Protein AF-A0A8T3M8A7-F1 (afdb_monomer_lite)

Foldseek 3Di:
DLVVVLVCCVDDVVVVVVVVDDPVVSVVVNVQSVVCVVPVDDDDPDPPDDDDDPPPD

Sequence (57 aa):
GLGRVRDALDADLGAALRTLLGGTEICATVRRVDALLASGRFPLPSPTWPAIPWPPF

Structure (mmCIF, N/CA/C/O backbone):
data_AF-A0A8T3M8A7-F1
#
_entry.id   AF-A0A8T3M8A7-F1
#
loop_
_atom_site.group_PDB
_atom_site.id
_atom_site.type_symbol
_atom_site.label_atom_id
_atom_site.label_alt_id
_atom_site.label_comp_id
_atom_si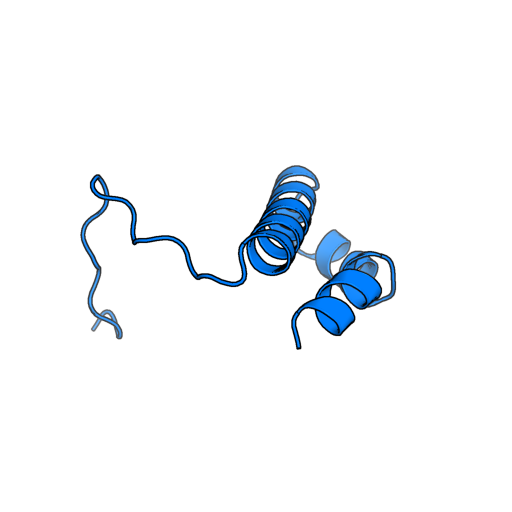te.label_asym_id
_atom_site.label_entity_id
_atom_site.label_seq_id
_atom_site.pdbx_PDB_ins_code
_atom_site.Cartn_x
_atom_site.Cartn_y
_atom_site.Cartn_z
_atom_site.occupancy
_atom_site.B_iso_or_equiv
_atom_site.auth_seq_id
_atom_site.auth_comp_id
_atom_site.auth_asym_id
_atom_site.auth_atom_id
_atom_site.pdbx_PDB_model_num
ATOM 1 N N . GLY A 1 1 ? -11.383 5.900 -3.652 1.00 89.75 1 GLY A N 1
ATOM 2 C CA . GLY A 1 1 ? -10.900 5.458 -2.329 1.00 89.75 1 GLY A CA 1
ATOM 3 C C . GLY A 1 1 ? -9.883 4.345 -2.491 1.00 89.75 1 GLY A C 1
ATOM 4 O O . GLY A 1 1 ? -9.586 3.988 -3.627 1.00 89.75 1 GLY A O 1
ATOM 5 N N . LEU A 1 2 ? -9.377 3.795 -1.385 1.00 94.75 2 LEU A N 1
ATOM 6 C CA . LEU A 1 2 ? -8.340 2.750 -1.387 1.00 94.75 2 LEU A CA 1
ATOM 7 C C . LEU A 1 2 ? -8.726 1.476 -2.162 1.00 94.75 2 LEU A C 1
ATOM 9 O O . LEU A 1 2 ? -7.839 0.860 -2.734 1.00 94.75 2 LEU A O 1
ATOM 13 N N . GLY A 1 3 ? -10.016 1.127 -2.272 1.00 97.06 3 GLY A N 1
ATOM 14 C CA . GLY A 1 3 ? -10.454 -0.045 -3.051 1.00 97.06 3 GLY A CA 1
ATOM 15 C C . GLY A 1 3 ? -10.052 0.050 -4.526 1.00 97.06 3 GLY A C 1
ATOM 16 O O . GLY A 1 3 ? -9.406 -0.841 -5.052 1.00 97.06 3 GLY A O 1
ATOM 17 N N . ARG A 1 4 ? -10.266 1.219 -5.146 1.00 98.00 4 ARG A N 1
ATOM 18 C CA . ARG A 1 4 ? -9.816 1.482 -6.524 1.00 98.00 4 ARG A CA 1
ATOM 19 C C . ARG A 1 4 ? -8.296 1.356 -6.675 1.00 98.00 4 ARG A C 1
ATOM 21 O O . ARG A 1 4 ? -7.816 0.913 -7.709 1.00 98.00 4 ARG A O 1
ATOM 28 N N . VAL A 1 5 ? -7.540 1.789 -5.663 1.00 97.31 5 VAL A N 1
ATOM 29 C CA . VAL A 1 5 ? -6.074 1.662 -5.672 1.00 97.31 5 VAL A CA 1
ATOM 30 C C . VAL A 1 5 ? -5.680 0.191 -5.593 1.00 97.31 5 VAL A C 1
ATOM 32 O O . VAL A 1 5 ? -4.775 -0.224 -6.308 1.00 97.31 5 VAL A O 1
ATOM 35 N N . ARG A 1 6 ? -6.378 -0.604 -4.775 1.00 98.06 6 ARG A N 1
ATOM 36 C CA . ARG A 1 6 ? -6.142 -2.043 -4.673 1.00 98.06 6 ARG A CA 1
ATOM 37 C C . ARG A 1 6 ? -6.380 -2.752 -6.000 1.00 98.06 6 ARG A C 1
ATOM 39 O O . ARG A 1 6 ? -5.503 -3.504 -6.413 1.00 98.06 6 ARG A O 1
ATOM 46 N N . ASP A 1 7 ? -7.493 -2.462 -6.665 1.00 98.31 7 ASP A N 1
ATOM 47 C CA . ASP A 1 7 ? -7.815 -3.043 -7.972 1.00 98.31 7 ASP A CA 1
ATOM 48 C C . ASP A 1 7 ? -6.766 -2.640 -9.021 1.00 98.31 7 ASP A C 1
ATOM 50 O O . ASP A 1 7 ? -6.269 -3.471 -9.776 1.00 98.31 7 ASP A O 1
ATOM 54 N N . ALA A 1 8 ? -6.349 -1.369 -9.023 1.00 98.19 8 ALA A N 1
ATOM 55 C CA . ALA A 1 8 ? -5.324 -0.877 -9.940 1.00 98.19 8 ALA A CA 1
ATOM 56 C C . ALA A 1 8 ? -3.946 -1.527 -9.706 1.00 98.19 8 ALA A C 1
ATOM 58 O O . ALA A 1 8 ? -3.199 -1.725 -10.666 1.00 98.19 8 ALA A O 1
ATOM 59 N N . LEU A 1 9 ? -3.600 -1.876 -8.460 1.00 97.81 9 LEU A N 1
ATOM 60 C CA . LEU A 1 9 ? -2.353 -2.581 -8.126 1.00 97.81 9 LEU A CA 1
ATOM 61 C C . LEU A 1 9 ? -2.289 -3.997 -8.722 1.00 97.81 9 LEU A C 1
ATOM 63 O O . LEU A 1 9 ? -1.186 -4.485 -8.966 1.00 97.81 9 LEU A O 1
ATOM 67 N N . ASP A 1 10 ? -3.432 -4.627 -9.006 1.00 96.75 10 ASP A N 1
ATOM 68 C CA . ASP A 1 10 ? -3.490 -5.902 -9.738 1.00 96.75 10 ASP A CA 1
ATOM 69 C C . ASP A 1 10 ? -3.548 -5.709 -11.266 1.00 96.75 10 ASP A C 1
ATOM 71 O O . ASP A 1 10 ? -3.420 -6.674 -12.017 1.00 96.75 10 ASP A O 1
ATOM 75 N N . ALA A 1 11 ? -3.672 -4.462 -11.730 1.00 97.31 11 ALA A N 1
ATOM 76 C CA . ALA A 1 11 ? -3.773 -4.077 -13.134 1.00 97.31 11 ALA A CA 1
ATOM 77 C C . ALA A 1 1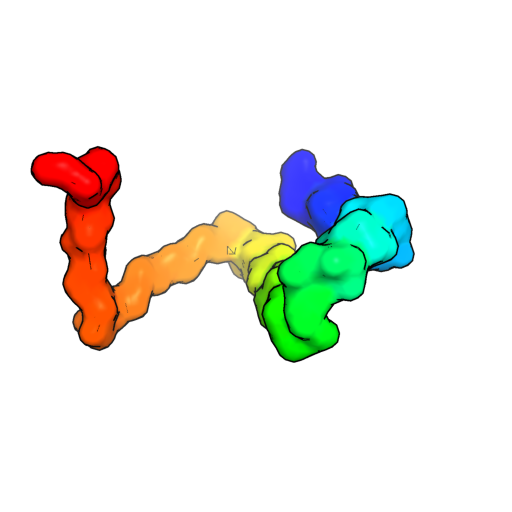1 ? -2.614 -3.139 -13.549 1.00 97.31 11 ALA A C 1
ATOM 79 O O . ALA A 1 11 ? -1.446 -3.374 -13.216 1.00 97.31 11 ALA A O 1
ATOM 80 N N . ASP A 1 12 ? -2.930 -2.076 -14.293 1.00 97.62 12 ASP A N 1
ATOM 81 C CA . ASP A 1 12 ? -1.953 -1.211 -14.964 1.00 97.62 12 ASP A CA 1
ATOM 82 C C . ASP A 1 12 ? -1.008 -0.493 -13.998 1.00 97.62 12 ASP A C 1
ATOM 84 O O . ASP A 1 12 ? 0.177 -0.335 -14.294 1.00 97.62 12 ASP A O 1
ATOM 88 N N . LEU A 1 13 ? -1.487 -0.098 -12.812 1.00 97.25 13 LEU A N 1
ATOM 89 C CA . LEU A 1 13 ? -0.630 0.543 -11.814 1.00 97.25 13 LEU A CA 1
ATOM 90 C C . LEU A 1 13 ? 0.411 -0.445 -11.281 1.00 97.25 13 LEU A C 1
ATOM 92 O O . LEU A 1 13 ? 1.579 -0.088 -11.142 1.00 97.25 13 LEU A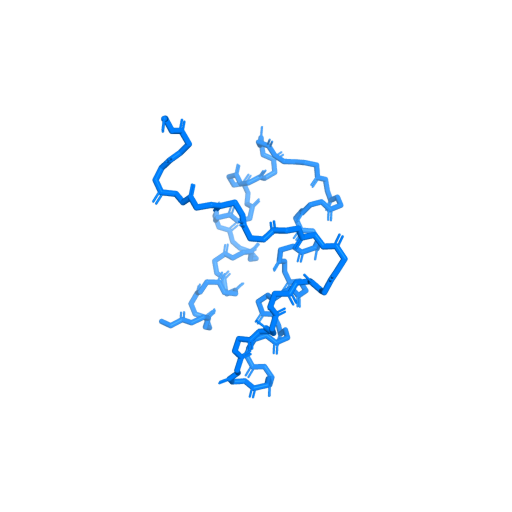 O 1
ATOM 96 N N . GLY A 1 14 ? 0.018 -1.693 -11.019 1.00 97.31 14 GLY A N 1
ATOM 97 C CA . GLY A 1 14 ? 0.957 -2.743 -10.628 1.00 97.31 14 GLY A CA 1
ATOM 98 C C . GLY A 1 14 ? 2.015 -2.995 -11.697 1.00 97.31 14 GLY A C 1
ATOM 99 O O . GLY A 1 14 ? 3.196 -3.119 -11.380 1.00 97.31 14 GLY A O 1
ATOM 100 N N . ALA A 1 15 ? 1.610 -3.029 -12.969 1.00 97.31 15 ALA A N 1
ATOM 101 C CA . ALA A 1 15 ? 2.532 -3.176 -14.093 1.00 97.31 15 ALA A CA 1
ATOM 102 C C . ALA A 1 15 ? 3.511 -1.999 -14.197 1.00 97.31 15 ALA A C 1
ATOM 104 O O . ALA A 1 15 ? 4.713 -2.227 -14.323 1.00 97.31 15 ALA A O 1
ATOM 105 N N . ALA A 1 16 ? 3.021 -0.766 -14.066 1.00 98.00 16 ALA A N 1
ATOM 106 C CA . ALA A 1 16 ? 3.857 0.428 -14.075 1.00 98.00 16 ALA A CA 1
ATOM 107 C C . ALA A 1 16 ? 4.843 0.452 -12.897 1.00 98.00 16 ALA A C 1
ATOM 109 O O . ALA A 1 16 ? 6.016 0.745 -13.085 1.00 98.00 16 ALA A O 1
ATOM 110 N N . LEU A 1 17 ? 4.417 0.089 -11.685 1.00 97.81 17 LEU A N 1
ATOM 111 C CA . LEU A 1 17 ? 5.304 0.076 -10.517 1.00 97.81 17 LEU A CA 1
ATOM 112 C C . LEU A 1 17 ? 6.391 -0.999 -10.607 1.00 97.81 17 LEU A C 1
ATOM 114 O O . LEU A 1 17 ? 7.494 -0.767 -10.123 1.00 97.81 17 LEU A O 1
ATOM 118 N N . ARG A 1 18 ? 6.134 -2.138 -11.265 1.00 97.00 18 ARG A N 1
ATOM 119 C CA . ARG A 1 18 ? 7.156 -3.178 -11.508 1.00 97.00 18 ARG A CA 1
ATOM 120 C C . ARG A 1 18 ? 8.331 -2.700 -12.357 1.00 97.00 18 ARG A C 1
ATOM 122 O O . ARG A 1 18 ? 9.373 -3.344 -12.320 1.00 97.00 18 ARG A O 1
ATOM 129 N N . THR A 1 19 ? 8.194 -1.602 -13.100 1.00 97.69 19 THR A N 1
ATOM 130 C CA . THR A 1 19 ? 9.316 -1.020 -13.856 1.00 97.69 19 THR A CA 1
ATOM 131 C C . THR A 1 19 ? 10.176 -0.075 -13.012 1.00 97.69 19 THR A C 1
ATOM 133 O O . THR A 1 19 ? 11.284 0.256 -13.424 1.00 97.69 19 THR A O 1
ATOM 136 N N . LEU A 1 20 ? 9.686 0.343 -11.837 1.00 98.00 20 LEU A N 1
ATOM 137 C CA . LEU A 1 20 ? 10.319 1.348 -10.973 1.00 98.00 20 LEU A CA 1
ATOM 138 C C . LEU A 1 20 ? 10.764 0.794 -9.615 1.00 98.00 20 LEU A C 1
ATOM 140 O O . LEU A 1 20 ? 11.690 1.331 -9.014 1.00 98.00 20 LEU A O 1
ATOM 144 N N . LEU A 1 21 ? 10.087 -0.242 -9.120 1.00 97.69 21 LEU A N 1
ATOM 145 C CA . LEU A 1 21 ? 10.241 -0.781 -7.772 1.00 97.69 21 LEU A CA 1
ATOM 146 C C . LEU A 1 21 ? 10.616 -2.261 -7.796 1.00 97.69 21 LEU A C 1
ATOM 148 O O . LEU A 1 21 ? 10.244 -3.016 -8.699 1.00 97.69 21 LEU A O 1
ATOM 152 N N . GLY A 1 22 ? 11.289 -2.699 -6.737 1.00 97.69 22 GLY A N 1
ATOM 153 C CA . GLY A 1 22 ? 11.541 -4.108 -6.476 1.00 97.69 22 GLY A CA 1
ATOM 154 C C . GLY A 1 22 ? 10.267 -4.862 -6.088 1.00 97.69 22 GLY A C 1
ATOM 155 O O . GLY A 1 22 ? 9.327 -4.314 -5.508 1.00 97.69 22 GLY A O 1
ATOM 156 N N . GLY A 1 23 ? 10.246 -6.175 -6.339 1.00 96.94 23 GLY A N 1
ATOM 157 C CA . GLY A 1 23 ? 9.091 -7.019 -6.007 1.00 96.94 23 GLY A CA 1
ATOM 158 C C . GLY A 1 23 ? 8.703 -6.969 -4.523 1.00 96.94 23 GLY A C 1
ATOM 159 O O . GLY A 1 23 ? 7.521 -6.969 -4.188 1.00 96.94 23 GLY A O 1
ATOM 160 N N . THR A 1 24 ? 9.682 -6.848 -3.623 1.00 98.00 24 THR A N 1
ATOM 161 C CA . THR A 1 24 ? 9.446 -6.710 -2.177 1.00 98.00 24 THR A CA 1
ATOM 162 C C . THR A 1 24 ? 8.710 -5.416 -1.825 1.00 98.00 24 THR A C 1
ATOM 164 O O . THR A 1 24 ? 7.823 -5.432 -0.972 1.00 98.00 24 THR A O 1
ATOM 167 N N . GLU A 1 25 ? 9.022 -4.311 -2.498 1.00 98.00 25 GLU A N 1
ATOM 168 C CA . GLU A 1 25 ? 8.387 -3.005 -2.292 1.00 98.00 25 GLU A CA 1
ATOM 169 C C . GLU A 1 25 ? 6.946 -3.002 -2.805 1.00 98.00 25 GLU A C 1
ATOM 171 O O . GLU A 1 25 ? 6.047 -2.456 -2.158 1.00 98.00 25 GLU A O 1
ATOM 176 N N . ILE A 1 26 ? 6.693 -3.692 -3.916 1.00 97.44 26 ILE A N 1
ATOM 177 C CA . ILE A 1 26 ? 5.347 -3.863 -4.473 1.00 97.44 26 ILE A CA 1
ATOM 178 C C . ILE A 1 26 ? 4.495 -4.706 -3.530 1.00 97.44 26 ILE A C 1
ATOM 180 O O . ILE A 1 26 ? 3.412 -4.275 -3.134 1.00 97.44 26 ILE A O 1
ATOM 184 N N . CYS A 1 27 ? 5.013 -5.848 -3.072 1.00 97.25 27 CYS A N 1
ATOM 185 C CA . CYS A 1 27 ? 4.349 -6.667 -2.059 1.00 97.25 27 CYS A CA 1
ATOM 186 C C . CYS A 1 27 ? 4.071 -5.866 -0.777 1.00 97.25 27 CYS A C 1
ATOM 188 O O . CYS A 1 27 ? 2.986 -5.963 -0.202 1.00 97.25 27 CYS A O 1
ATOM 190 N N . ALA A 1 28 ? 5.018 -5.039 -0.328 1.00 97.19 28 ALA A N 1
ATOM 191 C CA . ALA A 1 28 ? 4.827 -4.176 0.835 1.00 97.19 28 ALA A CA 1
ATOM 192 C C . ALA A 1 28 ? 3.754 -3.098 0.603 1.00 97.19 28 ALA A C 1
ATOM 194 O O . ALA A 1 28 ? 3.038 -2.732 1.537 1.00 97.19 28 ALA A O 1
ATOM 195 N N . THR A 1 29 ? 3.624 -2.593 -0.622 1.00 96.56 29 THR A N 1
ATOM 196 C CA . THR A 1 29 ? 2.592 -1.620 -1.005 1.00 96.56 29 THR A CA 1
ATOM 197 C C . THR A 1 29 ? 1.206 -2.255 -0.991 1.00 96.56 29 THR A C 1
ATOM 199 O O . THR A 1 29 ? 0.314 -1.730 -0.325 1.00 96.56 29 THR A O 1
ATOM 202 N N . VAL A 1 30 ? 1.046 -3.424 -1.622 1.00 97.94 30 VAL A N 1
ATOM 203 C CA . VAL A 1 30 ? -0.210 -4.197 -1.610 1.00 97.94 30 VAL A CA 1
ATOM 204 C C . VAL A 1 30 ? -0.650 -4.484 -0.175 1.00 97.94 30 VAL A C 1
ATOM 206 O O . VAL A 1 30 ? -1.750 -4.104 0.221 1.00 97.94 30 VAL A O 1
ATOM 209 N N . ARG A 1 31 ? 0.254 -5.017 0.657 1.00 97.69 31 ARG A N 1
ATOM 210 C CA . ARG A 1 31 ? -0.032 -5.310 2.071 1.00 97.69 31 ARG A CA 1
ATOM 211 C C . ARG A 1 31 ? -0.481 -4.085 2.869 1.00 97.69 31 ARG A C 1
ATOM 213 O O . ARG A 1 31 ? -1.333 -4.212 3.744 1.00 97.69 31 ARG A O 1
ATOM 220 N N . ARG A 1 32 ? 0.090 -2.903 2.606 1.00 96.44 32 ARG A N 1
ATOM 221 C CA . ARG A 1 32 ? -0.337 -1.660 3.272 1.00 96.44 32 ARG A CA 1
ATOM 222 C C . ARG A 1 32 ? -1.737 -1.246 2.845 1.00 96.44 32 ARG A C 1
ATOM 224 O O . ARG A 1 32 ? -2.522 -0.853 3.702 1.00 96.44 32 ARG A O 1
ATOM 231 N N . VAL A 1 33 ? -2.054 -1.339 1.555 1.00 97.50 33 VAL A N 1
ATOM 232 C CA . VAL A 1 33 ? -3.399 -1.036 1.048 1.00 97.50 33 VAL A CA 1
ATOM 233 C C . VAL A 1 33 ? -4.433 -1.976 1.666 1.00 97.50 33 VAL A C 1
ATOM 235 O O . VAL A 1 33 ? -5.441 -1.493 2.183 1.00 97.50 33 VAL A O 1
ATOM 238 N N . ASP A 1 34 ? -4.154 -3.279 1.702 1.00 97.94 34 ASP A N 1
ATOM 239 C CA . ASP A 1 34 ? -5.042 -4.275 2.315 1.00 97.94 34 ASP A CA 1
ATOM 240 C C . ASP A 1 34 ? -5.272 -3.986 3.808 1.00 97.94 34 ASP A C 1
ATOM 242 O O . ASP A 1 34 ? -6.408 -3.983 4.282 1.00 97.94 34 ASP A O 1
ATOM 246 N N . ALA A 1 35 ? -4.211 -3.661 4.553 1.00 96.88 35 ALA A N 1
ATOM 247 C CA . ALA A 1 35 ? -4.317 -3.320 5.972 1.00 96.88 35 ALA A CA 1
ATOM 248 C C . ALA A 1 35 ? -5.139 -2.042 6.221 1.00 96.88 35 ALA A C 1
ATOM 250 O O . ALA A 1 35 ? -5.923 -1.979 7.173 1.00 96.88 35 ALA A O 1
ATOM 251 N N . LEU A 1 36 ? -4.982 -1.020 5.374 1.00 96.88 36 LEU A N 1
ATOM 252 C CA . LEU A 1 36 ? -5.761 0.218 5.461 1.00 96.88 36 LEU A CA 1
ATOM 253 C C . LEU A 1 36 ? -7.238 -0.016 5.131 1.00 96.88 36 LEU A C 1
ATOM 255 O O . LEU A 1 36 ? -8.101 0.558 5.791 1.00 96.88 36 LEU A O 1
ATOM 259 N N . LEU A 1 37 ? -7.539 -0.871 4.151 1.00 97.56 37 LEU A N 1
ATOM 260 C CA . LEU A 1 37 ? -8.912 -1.260 3.824 1.00 97.56 37 LEU A CA 1
ATOM 261 C C . LEU A 1 37 ? -9.571 -2.046 4.959 1.00 97.56 37 LEU A C 1
ATOM 263 O O . LEU A 1 37 ? -10.720 -1.772 5.292 1.00 97.56 37 LEU A O 1
ATOM 267 N N . ALA A 1 38 ? -8.841 -2.978 5.574 1.00 97.62 38 ALA A N 1
ATOM 268 C CA . ALA A 1 38 ? -9.349 -3.796 6.672 1.00 97.62 38 ALA A CA 1
ATOM 269 C C . ALA A 1 38 ? -9.573 -2.992 7.964 1.00 97.62 38 ALA A C 1
ATOM 271 O O . ALA A 1 38 ? -10.565 -3.194 8.659 1.00 97.62 38 ALA A O 1
ATOM 272 N N . SER A 1 39 ? -8.651 -2.086 8.305 1.00 96.56 39 SER A N 1
ATOM 273 C CA . SER A 1 39 ? -8.713 -1.322 9.560 1.00 96.56 39 SER A CA 1
ATOM 274 C C . SER A 1 39 ? -9.506 -0.019 9.456 1.00 96.56 39 SER A C 1
ATOM 276 O O . SER A 1 39 ? -10.019 0.466 10.467 1.00 96.56 39 SER A O 1
ATOM 278 N N . GLY A 1 40 ? -9.562 0.584 8.265 1.00 96.06 40 GLY A N 1
ATOM 279 C CA . GLY A 1 40 ? -10.125 1.915 8.046 1.00 96.06 40 GLY A CA 1
ATOM 280 C C . GLY A 1 40 ? -9.375 3.037 8.774 1.00 96.06 40 GLY A C 1
ATOM 281 O O . GLY A 1 40 ? -9.946 4.106 8.982 1.00 96.06 40 GLY A O 1
ATOM 282 N N . ARG A 1 41 ? -8.130 2.810 9.220 1.00 93.50 41 ARG A N 1
ATOM 283 C CA . ARG A 1 41 ? -7.356 3.766 10.032 1.00 93.50 41 ARG A CA 1
ATOM 2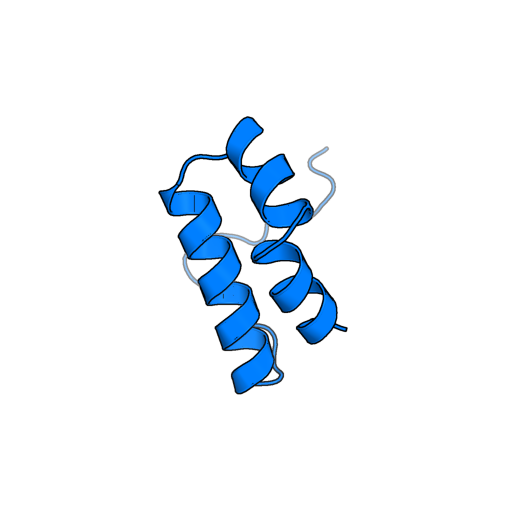84 C C . ARG A 1 41 ? -5.908 3.833 9.568 1.00 93.50 41 ARG A C 1
ATOM 286 O O . ARG A 1 41 ? -5.307 2.812 9.253 1.00 93.50 41 ARG A O 1
ATOM 293 N N . PHE A 1 42 ? -5.329 5.032 9.583 1.00 90.62 42 PHE A N 1
ATOM 294 C CA . PHE A 1 42 ? -3.902 5.196 9.319 1.00 90.62 42 PHE A CA 1
ATOM 295 C C . PHE A 1 42 ? -3.061 4.736 10.519 1.00 90.62 42 PHE A C 1
ATOM 297 O O . PHE A 1 42 ? -3.450 4.992 11.663 1.00 90.62 42 PHE A O 1
ATOM 304 N N . PRO A 1 43 ? -1.921 4.060 10.280 1.00 87.31 43 PRO A N 1
ATOM 305 C CA . PRO A 1 43 ? -1.016 3.678 11.353 1.00 87.31 43 PRO A CA 1
ATOM 306 C C . PRO A 1 43 ? -0.400 4.920 12.001 1.00 87.31 43 PRO A C 1
ATOM 308 O O . PRO A 1 43 ? -0.196 5.945 11.348 1.00 87.31 43 PRO A O 1
ATOM 311 N N . LEU A 1 44 ? -0.062 4.803 13.285 1.00 87.31 44 LEU A N 1
ATOM 312 C CA . LEU A 1 44 ? 0.755 5.811 13.951 1.00 87.31 44 LEU A CA 1
ATOM 313 C C . LEU A 1 44 ? 2.172 5.826 13.347 1.00 87.31 44 LEU A C 1
ATOM 315 O O . LEU A 1 44 ? 2.657 4.777 12.906 1.00 87.31 44 LEU A O 1
ATOM 319 N N . PRO A 1 45 ? 2.851 6.988 13.334 1.00 82.69 45 PRO A N 1
ATOM 320 C CA . PRO A 1 45 ? 4.263 7.069 12.978 1.00 82.69 45 PRO A CA 1
ATOM 321 C C . PRO A 1 45 ? 5.116 6.114 13.821 1.00 82.69 45 PRO A C 1
ATOM 323 O O . PRO A 1 45 ? 4.781 5.819 14.970 1.00 82.69 45 PRO A O 1
ATOM 326 N N . SER A 1 46 ? 6.232 5.642 13.257 1.00 83.00 46 SER A N 1
ATOM 327 C CA . SER A 1 46 ? 7.163 4.788 14.000 1.00 83.00 46 SER A CA 1
ATOM 328 C C . SER A 1 46 ? 7.683 5.521 15.243 1.00 83.00 46 SER A C 1
ATOM 330 O O . SER A 1 46 ? 8.175 6.639 15.100 1.00 83.00 46 SER A O 1
ATOM 332 N N . PRO A 1 47 ? 7.659 4.907 16.441 1.00 83.12 47 PRO A N 1
ATOM 333 C CA . PRO A 1 47 ? 8.190 5.540 17.647 1.00 83.12 47 PRO A CA 1
ATOM 334 C C . PRO A 1 47 ? 9.723 5.629 17.640 1.00 83.12 47 PRO A C 1
ATOM 336 O O . PRO A 1 47 ? 10.298 6.386 18.413 1.00 83.12 47 PRO A O 1
ATOM 339 N N . THR A 1 48 ? 10.394 4.846 16.787 1.00 86.81 48 THR A N 1
ATOM 340 C CA . THR A 1 48 ? 11.862 4.764 16.719 1.00 86.81 48 THR A CA 1
ATOM 341 C C . THR A 1 48 ? 12.486 5.712 15.701 1.00 86.81 48 THR A C 1
ATOM 343 O O . THR A 1 48 ? 13.708 5.832 15.665 1.00 86.81 48 THR A O 1
ATOM 346 N N . TRP A 1 49 ? 11.679 6.370 14.865 1.00 80.31 49 TRP A N 1
ATOM 347 C CA . TRP A 1 49 ? 12.172 7.284 13.840 1.00 80.31 49 TRP A CA 1
ATOM 348 C C . TRP A 1 49 ? 11.642 8.693 14.110 1.00 80.31 49 TRP A C 1
ATOM 350 O O . TRP A 1 49 ? 10.427 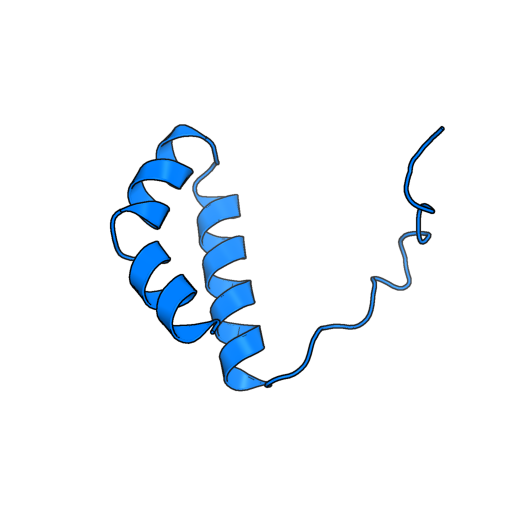8.854 14.245 1.00 80.31 49 TRP A O 1
ATOM 360 N N . PRO A 1 50 ? 12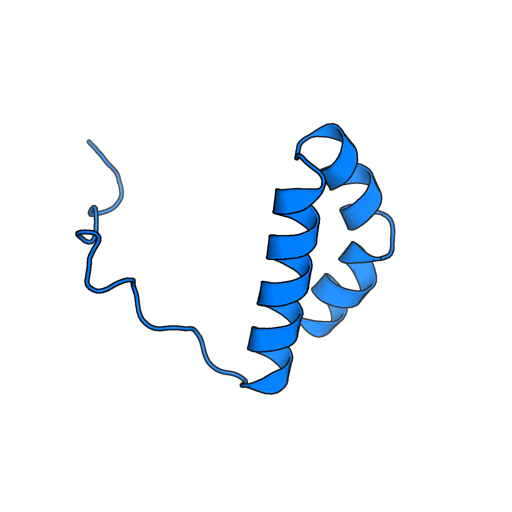.506 9.720 14.197 1.00 83.12 50 PRO A N 1
ATOM 361 C CA . PRO A 1 50 ? 12.046 11.075 14.451 1.00 83.12 50 PRO A CA 1
ATOM 362 C C . PRO A 1 50 ? 11.173 11.558 13.290 1.00 83.12 50 PRO A C 1
ATOM 364 O O . PRO A 1 50 ? 11.467 11.304 12.120 1.00 83.12 50 PRO A O 1
ATOM 367 N N . ALA A 1 51 ? 10.101 12.282 13.608 1.00 79.50 51 ALA A N 1
ATOM 368 C CA . ALA A 1 51 ? 9.350 13.001 12.592 1.00 79.50 51 ALA A CA 1
ATOM 369 C C . ALA A 1 51 ? 10.268 14.073 11.985 1.00 79.50 51 ALA A C 1
ATOM 371 O O . ALA A 1 51 ? 10.625 15.037 12.658 1.00 79.50 51 ALA A O 1
ATOM 372 N N . ILE A 1 52 ? 10.676 13.884 10.729 1.00 80.12 52 ILE A N 1
ATOM 373 C CA . ILE A 1 52 ? 11.420 14.900 9.983 1.00 80.12 52 ILE A CA 1
ATOM 374 C C . ILE A 1 52 ? 10.391 15.931 9.499 1.00 80.12 52 ILE A C 1
ATOM 376 O O . ILE A 1 52 ? 9.496 15.553 8.735 1.00 80.12 52 ILE A O 1
ATOM 380 N N . PRO A 1 53 ? 10.454 17.199 9.946 1.00 80.62 53 PRO A N 1
ATOM 381 C CA . PRO A 1 53 ? 9.542 18.223 9.461 1.00 80.62 53 PRO A CA 1
ATOM 382 C C . PRO A 1 53 ? 9.759 18.424 7.960 1.00 80.62 53 PRO A C 1
ATOM 384 O O . PRO A 1 53 ? 10.889 18.550 7.493 1.00 80.62 53 PRO A O 1
ATOM 387 N N . TRP A 1 54 ? 8.661 18.411 7.205 1.00 78.94 54 TRP A N 1
ATOM 388 C CA . TRP A 1 54 ? 8.687 18.699 5.778 1.00 78.94 54 TRP A CA 1
ATOM 389 C C . TRP A 1 54 ? 8.315 20.173 5.556 1.00 78.94 54 TRP A C 1
ATOM 391 O O . TRP A 1 54 ? 7.312 20.621 6.117 1.00 78.94 54 TRP A O 1
ATOM 401 N N . PRO A 1 55 ? 9.052 20.913 4.715 1.00 85.25 55 PRO A N 1
ATOM 402 C CA . PRO A 1 55 ? 10.103 20.410 3.836 1.00 85.25 55 PRO A CA 1
ATOM 403 C C . PRO A 1 55 ? 11.481 20.401 4.519 1.00 85.25 55 PRO A C 1
ATOM 405 O O . PRO A 1 55 ? 11.724 21.202 5.417 1.00 85.25 55 PRO A O 1
ATOM 408 N N . PRO A 1 56 ? 12.383 19.498 4.105 1.00 76.56 56 PRO A N 1
ATOM 409 C CA . PRO A 1 56 ? 13.736 19.429 4.627 1.00 76.56 56 PRO A CA 1
ATOM 410 C C . PRO A 1 56 ? 14.570 20.533 3.964 1.00 76.56 56 PRO A C 1
ATOM 412 O O . PRO A 1 56 ? 15.259 20.280 2.976 1.00 76.56 56 PRO A O 1
ATOM 415 N N . PHE A 1 57 ? 14.452 21.765 4.455 1.00 74.06 57 PHE A N 1
ATOM 416 C CA . PHE A 1 57 ? 15.327 22.880 4.090 1.00 74.06 57 PHE A CA 1
ATOM 417 C C . PHE A 1 57 ? 15.723 23.706 5.309 1.00 74.06 57 PHE A C 1
ATOM 419 O O . PHE A 1 57 ? 14.908 23.805 6.254 1.00 74.06 57 PHE A O 1
#

pLDDT: mean 92.98, std 7.05, range [74.06, 98.31]

Radius of gyration: 13.96 Å; chains: 1; bounding box: 26×30×33 Å

Secondary structure (DSSP, 8-state):
-HHHHHHHHTTHHHHHHTTTS-HHHHHHHHHHHHHHHHH-SPPPPPTTS--PPSS--